Protein AF-A0A959S5G2-F1 (afdb_monomer)

Solvent-accessible surface area (backbone atoms only — not comparable to full-atom values): 8722 Å² total; per-residue (Å²): 138,41,80,45,74,50,55,66,55,63,73,46,98,91,51,78,52,64,65,39,49,62,53,51,76,66,62,56,53,31,42,38,36,70,9,21,69,29,54,71,74,55,75,94,41,75,61,45,72,75,74,52,53,63,69,57,53,52,54,52,50,53,49,33,50,51,52,41,62,61,34,68,37,48,37,50,45,52,52,56,24,48,76,63,76,14,54,45,55,34,65,33,35,33,39,56,48,36,80,90,45,46,51,66,71,47,75,51,72,66,50,44,57,40,42,56,47,27,52,53,54,48,33,74,76,31,63,61,31,39,75,68,75,31,60,43,52,72,49,80,54,100,87,49,74,48,76,46,70,58,73,34,68,74,86

Mean predicted aligned error: 3.29 Å

Nearest PDB structures (foldseek):
  3e0f-assembly1_A  TM=3.184E-01  e=9.287E+00  Bifidobacteriu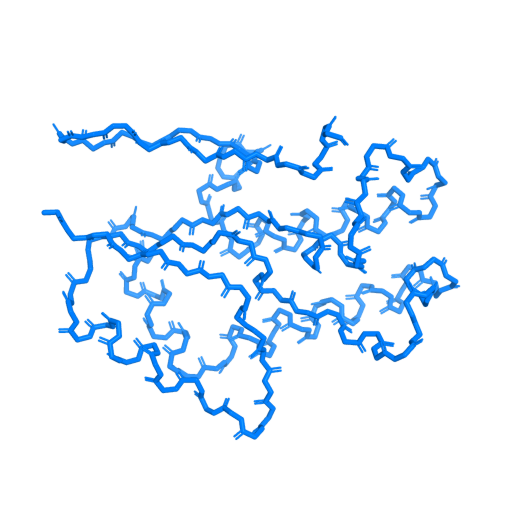m adolescentis ATCC 15703

Sequence (155 aa):
MRIVFTSCIRYLDTHAQREWNTIREREPDHLFLLGDNIYMDWGIHWHEPKIKPISFFRARMRQMYNRQWSNANFKRIVNEMTLKNGFHGIWDDHDCGWDNVKVASLKETQNIKKIMYSRGQFYKHFPLSAAHNSIFYAHDTELARFIFLDNRSYA

pLDDT: mean 93.69, std 6.74, range [68.88, 98.44]

Foldseek 3Di:
DAEAEDELQEDDPPDLPCVLVVVVVVVHLAYEYQACLFALCCDVNLCCVVVPFLVVLLVSLVVRLCRSCPRPSNVVSLVVCVVSVRYYYAYDDRLLPGPPAQLVVQPDPRSVSSSVSSLVSVCVSGVVCVVVVHRWDWDDDPVDIDTRDHPRPHD

Structure (mmCIF, N/CA/C/O backbone):
data_AF-A0A959S5G2-F1
#
_entry.id   AF-A0A959S5G2-F1
#
loop_
_atom_site.group_PDB
_atom_site.id
_atom_site.type_symbol
_atom_site.label_atom_id
_atom_site.label_alt_id
_atom_site.label_comp_id
_atom_site.label_asym_id
_atom_site.label_entity_id
_atom_site.label_seq_id
_atom_site.pdbx_PDB_ins_code
_atom_site.Cartn_x
_atom_site.Cartn_y
_atom_site.Cartn_z
_atom_site.occupancy
_atom_site.B_iso_or_equiv
_atom_site.auth_seq_id
_atom_site.auth_comp_id
_atom_site.auth_asym_id
_atom_site.auth_atom_id
_atom_site.pdbx_PDB_model_num
ATOM 1 N N . MET A 1 1 ? -8.855 -2.001 22.747 1.00 94.62 1 MET A N 1
ATOM 2 C CA . MET A 1 1 ? -7.934 -1.845 21.611 1.00 94.62 1 MET A CA 1
ATOM 3 C C . MET A 1 1 ? -7.495 -3.208 21.098 1.00 94.62 1 MET A C 1
ATOM 5 O O . MET A 1 1 ? -6.771 -3.913 21.793 1.00 94.62 1 MET A O 1
ATOM 9 N N . ARG A 1 2 ? -7.953 -3.592 19.907 1.00 97.50 2 ARG A N 1
ATOM 10 C CA . ARG A 1 2 ? -7.524 -4.781 19.164 1.00 97.50 2 ARG A CA 1
ATOM 11 C C . ARG A 1 2 ? -6.765 -4.346 17.923 1.00 97.50 2 ARG A C 1
ATOM 13 O O . ARG A 1 2 ? -7.279 -3.577 17.114 1.00 97.50 2 ARG A O 1
ATOM 20 N N . ILE A 1 3 ? -5.555 -4.865 17.784 1.00 98.06 3 ILE A N 1
ATOM 21 C CA . ILE A 1 3 ? -4.668 -4.572 16.666 1.00 98.06 3 ILE A CA 1
ATOM 22 C C . ILE A 1 3 ? -4.489 -5.857 15.877 1.00 98.06 3 ILE A C 1
ATOM 24 O O . ILE A 1 3 ? -4.176 -6.901 16.450 1.00 98.06 3 ILE A O 1
ATOM 28 N N . VAL A 1 4 ? -4.662 -5.769 14.566 1.00 98.31 4 VAL A N 1
ATOM 29 C CA . VAL A 1 4 ? -4.264 -6.820 13.637 1.00 98.31 4 VAL A CA 1
ATOM 30 C C . VAL A 1 4 ? -3.155 -6.275 12.762 1.00 98.31 4 VAL A C 1
ATOM 32 O O . VAL A 1 4 ? -3.264 -5.176 12.228 1.00 98.31 4 VAL A O 1
ATOM 35 N N . PHE A 1 5 ? -2.095 -7.054 12.600 1.00 97.44 5 PHE A N 1
ATOM 36 C CA . PHE A 1 5 ? -1.014 -6.756 11.676 1.00 97.44 5 PHE A CA 1
ATOM 37 C C . PHE A 1 5 ? -0.834 -7.921 10.708 1.00 97.44 5 PHE A C 1
ATOM 39 O O . PHE A 1 5 ? -0.996 -9.086 11.073 1.00 97.44 5 PHE A O 1
ATOM 46 N N . THR A 1 6 ? -0.533 -7.600 9.458 1.00 97.50 6 THR A N 1
ATOM 47 C CA . THR A 1 6 ? -0.284 -8.571 8.392 1.00 97.50 6 THR A CA 1
ATOM 48 C C . THR A 1 6 ? 0.592 -7.933 7.314 1.00 97.50 6 THR A C 1
ATOM 50 O O . THR A 1 6 ? 0.837 -6.728 7.341 1.00 97.50 6 THR A O 1
ATOM 53 N N . SER A 1 7 ? 1.088 -8.733 6.383 1.00 97.38 7 SER A N 1
ATOM 54 C CA . SER A 1 7 ? 1.933 -8.323 5.262 1.00 97.38 7 SER A CA 1
ATOM 55 C C . SER A 1 7 ? 1.790 -9.347 4.138 1.00 97.38 7 SER A C 1
ATOM 57 O O . SER A 1 7 ? 1.086 -10.350 4.291 1.00 97.38 7 SER A O 1
ATOM 59 N N . CYS A 1 8 ? 2.471 -9.119 3.018 1.00 96.12 8 CYS A N 1
ATOM 60 C CA . CYS A 1 8 ? 2.578 -10.101 1.937 1.00 96.12 8 CYS A CA 1
ATOM 61 C C . CYS A 1 8 ? 1.222 -10.487 1.330 1.00 96.12 8 CYS A C 1
ATOM 63 O O . CYS A 1 8 ? 0.924 -11.657 1.076 1.00 96.12 8 CYS A O 1
ATOM 65 N N . ILE A 1 9 ? 0.381 -9.485 1.074 1.00 95.88 9 ILE A N 1
ATOM 66 C CA . ILE A 1 9 ? -1.030 -9.664 0.707 1.00 95.88 9 ILE A CA 1
ATOM 67 C C . ILE A 1 9 ? -1.213 -9.836 -0.800 1.00 95.88 9 ILE A C 1
ATOM 69 O O . ILE A 1 9 ? -2.007 -9.149 -1.443 1.00 95.88 9 ILE A O 1
ATOM 73 N N . ARG A 1 10 ? -0.452 -10.764 -1.389 1.00 94.62 10 ARG A N 1
ATOM 74 C CA . ARG A 1 10 ? -0.472 -11.003 -2.833 1.00 94.62 10 ARG A CA 1
ATOM 75 C C . ARG A 1 10 ? -1.883 -11.309 -3.322 1.00 94.62 10 ARG A C 1
ATOM 77 O O . ARG A 1 10 ? -2.525 -12.260 -2.879 1.00 94.62 10 ARG A O 1
ATOM 84 N N . TYR A 1 11 ? -2.324 -10.542 -4.310 1.00 94.75 11 TYR A N 1
ATOM 85 C CA . TYR A 1 11 ? -3.525 -10.860 -5.062 1.00 94.75 11 TYR A CA 1
ATOM 86 C C . TYR A 1 11 ? -3.251 -12.003 -6.048 1.00 94.75 11 TYR A C 1
ATOM 88 O O . TYR A 1 11 ? -2.330 -11.919 -6.859 1.00 94.75 11 TYR A O 1
ATOM 96 N N . LEU A 1 12 ? -4.102 -13.029 -6.041 1.00 93.50 12 LEU A N 1
ATOM 97 C CA . LEU A 1 12 ? -4.156 -14.065 -7.074 1.00 93.50 12 LEU A CA 1
ATOM 98 C C . LEU A 1 12 ? -5.613 -14.235 -7.509 1.00 93.50 12 LEU A C 1
ATOM 100 O O . LEU A 1 12 ? -6.494 -14.314 -6.659 1.00 93.50 12 LEU A O 1
ATOM 104 N N . ASP A 1 13 ? -5.880 -14.362 -8.812 1.00 90.06 13 ASP A N 1
ATOM 105 C CA . ASP A 1 13 ? -7.254 -14.544 -9.320 1.00 90.06 13 ASP A CA 1
ATOM 106 C C . ASP A 1 13 ? -7.929 -15.819 -8.769 1.00 90.06 13 ASP A C 1
ATOM 108 O O . ASP A 1 13 ? -9.152 -15.899 -8.669 1.00 90.06 13 ASP A O 1
ATOM 112 N N . THR A 1 14 ? -7.135 -16.812 -8.364 1.00 93.31 14 THR A N 1
ATOM 113 C CA . THR A 1 14 ? -7.595 -18.069 -7.756 1.00 93.31 14 THR A CA 1
ATOM 114 C C . THR A 1 14 ? -7.806 -17.982 -6.242 1.00 93.31 14 THR A C 1
ATOM 116 O O . THR A 1 14 ? -8.344 -18.916 -5.645 1.00 93.31 14 THR A O 1
ATOM 119 N N . HIS A 1 15 ? -7.408 -16.881 -5.599 1.00 94.69 15 HIS A N 1
ATOM 120 C CA . HIS A 1 15 ? -7.495 -16.693 -4.153 1.00 94.69 15 HIS A CA 1
ATOM 121 C C . HIS A 1 15 ? -8.426 -15.529 -3.827 1.00 94.69 15 HIS A C 1
ATOM 123 O O . HIS A 1 15 ? -8.093 -14.356 -3.956 1.00 94.69 15 HIS A O 1
ATOM 129 N N . ALA A 1 16 ? -9.614 -15.857 -3.326 1.00 92.94 16 ALA A N 1
ATOM 130 C CA . ALA A 1 16 ? -10.612 -14.855 -2.960 1.00 92.94 16 ALA A CA 1
ATOM 131 C C . ALA A 1 16 ? -10.222 -13.988 -1.741 1.00 92.94 16 ALA A C 1
ATOM 133 O O . ALA A 1 16 ? -10.965 -13.067 -1.409 1.00 92.94 16 ALA A O 1
ATOM 134 N N . GLN A 1 17 ? -9.105 -14.273 -1.066 1.00 96.31 17 GLN A N 1
ATOM 135 C CA . GLN A 1 17 ? -8.659 -13.623 0.170 1.00 96.31 17 GLN A CA 1
ATOM 136 C C . GLN A 1 17 ? -9.741 -13.580 1.270 1.00 96.31 17 GLN A C 1
ATOM 138 O O . GLN A 1 17 ? -10.141 -12.522 1.759 1.00 96.31 17 GLN A O 1
ATOM 143 N N . ARG A 1 18 ? -10.307 -14.745 1.620 1.00 96.94 18 ARG A N 1
ATOM 144 C CA . ARG A 1 18 ? -11.397 -14.846 2.616 1.00 96.94 18 ARG A CA 1
ATOM 145 C C . ARG A 1 18 ? -10.923 -14.585 4.045 1.00 96.94 18 ARG A C 1
ATOM 147 O O . ARG A 1 18 ? -11.744 -14.236 4.885 1.00 96.94 18 ARG A O 1
ATOM 154 N N . GLU A 1 19 ? -9.627 -14.698 4.302 1.00 96.44 19 GLU A N 1
ATOM 155 C CA . GLU A 1 19 ? -8.981 -14.375 5.574 1.00 96.44 19 GLU A CA 1
ATOM 156 C C . GLU A 1 19 ? -9.256 -12.937 6.040 1.00 96.44 19 GLU A C 1
ATOM 158 O O . GLU A 1 19 ? -9.356 -12.693 7.242 1.00 96.44 19 GLU A O 1
ATOM 163 N N . TRP A 1 20 ? -9.509 -12.000 5.117 1.00 98.25 20 TRP A N 1
ATOM 164 C CA . TRP A 1 20 ? -9.954 -10.650 5.470 1.00 98.25 20 TRP A CA 1
ATOM 165 C C . TRP A 1 20 ? -11.288 -10.635 6.219 1.00 98.25 20 TRP A C 1
ATOM 167 O O . TRP A 1 20 ? -11.476 -9.804 7.104 1.00 98.25 20 TRP A O 1
ATOM 177 N N . ASN A 1 21 ? -12.204 -11.564 5.921 1.00 97.38 21 ASN A N 1
ATOM 178 C CA . ASN A 1 21 ? -13.452 -11.691 6.676 1.00 97.38 21 ASN A CA 1
ATOM 179 C C . ASN A 1 21 ? -13.189 -12.212 8.087 1.00 97.38 21 ASN A C 1
ATOM 181 O O . ASN A 1 21 ? -13.740 -11.661 9.033 1.00 97.38 21 ASN A O 1
ATOM 185 N N . THR A 1 22 ? -12.292 -13.190 8.235 1.00 96.94 22 THR A N 1
ATOM 186 C CA . THR A 1 22 ? -11.882 -13.695 9.550 1.00 96.94 2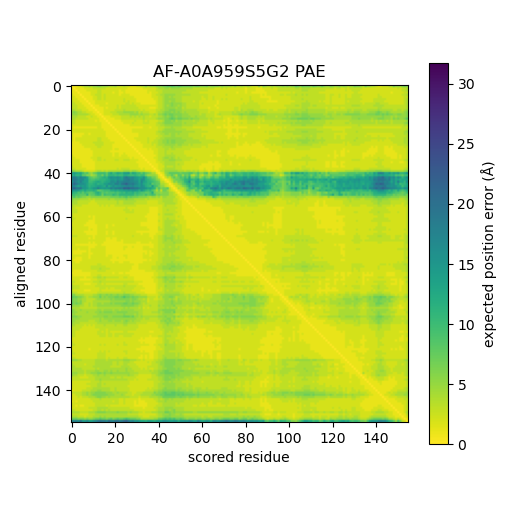2 THR A CA 1
ATOM 187 C C . THR A 1 22 ? -11.286 -12.584 10.409 1.00 96.94 22 THR A C 1
ATOM 189 O O . THR A 1 22 ? -11.600 -12.492 11.591 1.00 96.94 22 THR A O 1
ATOM 192 N N . ILE A 1 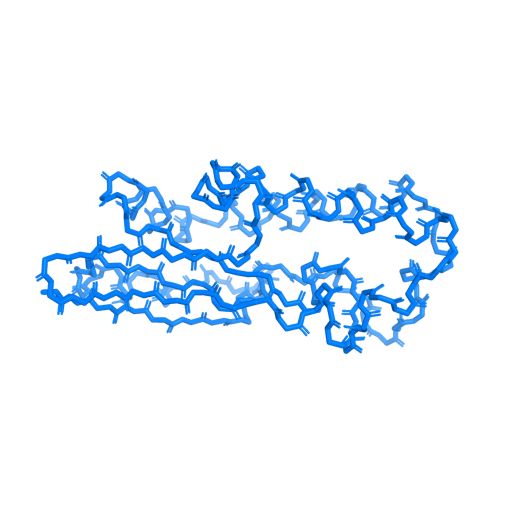23 ? -10.446 -11.719 9.829 1.00 97.75 23 ILE A N 1
ATOM 193 C CA . ILE A 1 23 ? -9.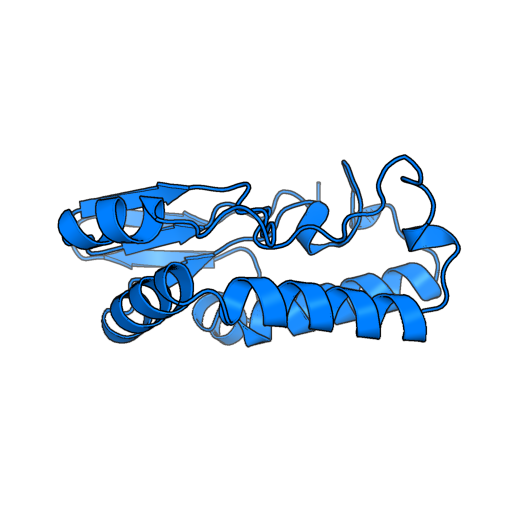891 -10.553 10.529 1.00 97.75 23 ILE A CA 1
ATOM 194 C C . ILE A 1 23 ? -11.015 -9.597 10.935 1.00 97.75 23 ILE A C 1
ATOM 196 O O . ILE A 1 23 ? -11.083 -9.169 12.084 1.00 97.75 23 ILE A O 1
ATOM 200 N N . ARG A 1 24 ? -11.912 -9.282 10.000 1.00 97.69 24 ARG A N 1
ATOM 201 C CA . ARG A 1 24 ? -13.033 -8.364 10.207 1.00 97.69 24 ARG A CA 1
ATOM 202 C C . ARG A 1 24 ? -13.968 -8.810 11.334 1.00 97.69 24 ARG A C 1
ATOM 204 O O . ARG A 1 24 ? -14.365 -7.988 12.150 1.00 97.69 24 ARG A O 1
ATOM 211 N N . GLU A 1 25 ? -14.256 -10.106 11.424 1.00 97.31 25 GLU A N 1
ATOM 212 C CA . GLU A 1 25 ? -15.075 -10.721 12.483 1.00 97.31 25 GLU A CA 1
ATOM 213 C C . GLU A 1 25 ? -14.455 -10.610 13.885 1.00 97.31 25 GLU A C 1
ATOM 215 O O . GLU A 1 25 ? -15.153 -10.778 14.881 1.00 97.31 25 GLU A O 1
ATOM 220 N N . ARG A 1 26 ? -13.154 -10.302 13.995 1.00 97.38 26 ARG A N 1
ATOM 221 C CA . ARG A 1 26 ? -12.508 -9.994 15.283 1.00 97.38 26 ARG A CA 1
ATOM 222 C C . ARG A 1 26 ? -12.709 -8.550 15.734 1.00 97.38 26 ARG A C 1
ATOM 224 O O . ARG A 1 26 ? -12.215 -8.194 16.803 1.00 97.38 26 ARG A O 1
ATOM 231 N N . GLU A 1 27 ? -13.398 -7.743 14.930 1.00 97.56 27 GLU A N 1
ATOM 232 C CA . GLU A 1 27 ? -13.678 -6.331 15.183 1.00 97.56 27 GLU A CA 1
ATOM 233 C C . GLU A 1 27 ? -12.415 -5.552 15.595 1.00 97.56 27 GLU A C 1
ATOM 235 O O . GLU A 1 27 ? -12.344 -5.035 16.716 1.00 97.56 27 GLU A O 1
ATOM 240 N N . PRO A 1 28 ? -11.378 -5.493 14.734 1.00 98.25 28 PRO A N 1
ATOM 241 C CA . PRO A 1 28 ? -10.177 -4.735 15.044 1.00 98.25 28 PRO A CA 1
ATOM 242 C C . PRO A 1 28 ? -10.485 -3.238 15.157 1.00 98.25 28 PRO A C 1
ATOM 244 O O . PRO A 1 28 ? -11.351 -2.700 14.453 1.00 98.25 28 PRO A O 1
ATOM 247 N N . ASP A 1 29 ? -9.745 -2.578 16.044 1.00 98.19 29 ASP A N 1
ATOM 248 C CA . ASP A 1 29 ? -9.683 -1.119 16.137 1.00 98.19 29 ASP A CA 1
ATOM 249 C C . ASP A 1 29 ? -8.648 -0.581 15.142 1.00 98.19 29 ASP A C 1
ATOM 251 O O . ASP A 1 29 ? -8.875 0.449 14.515 1.00 98.19 29 ASP A O 1
ATOM 255 N N . HIS A 1 30 ? -7.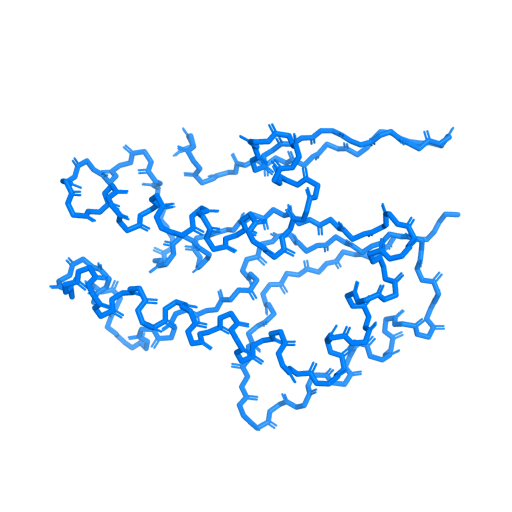556 -1.330 14.939 1.00 98.31 30 HIS A N 1
ATOM 256 C CA . HIS A 1 30 ? -6.517 -1.009 13.967 1.00 98.31 30 HIS A CA 1
ATOM 257 C C . HIS A 1 30 ? -6.116 -2.220 13.112 1.00 98.31 30 HIS A C 1
ATOM 259 O O . HIS A 1 30 ? -5.939 -3.330 13.623 1.00 98.31 30 HIS A O 1
ATOM 265 N N . LEU A 1 31 ? -5.909 -1.977 11.818 1.00 98.44 31 LEU A N 1
ATOM 266 C CA . LEU A 1 31 ? -5.296 -2.877 10.846 1.00 98.44 31 LEU A CA 1
ATOM 267 C C . LEU A 1 31 ? -3.993 -2.260 10.335 1.00 98.44 31 LEU A C 1
ATOM 269 O O . LEU A 1 31 ? -4.001 -1.176 9.748 1.00 98.44 31 LEU A O 1
ATOM 273 N N . PHE A 1 32 ? -2.888 -2.973 10.524 1.00 98.44 32 PHE A N 1
ATOM 274 C CA . PHE A 1 32 ? -1.567 -2.591 10.044 1.00 98.44 32 PHE A CA 1
ATOM 275 C C . PHE A 1 32 ? -1.167 -3.477 8.864 1.00 98.44 32 PHE A C 1
ATOM 277 O O . PHE A 1 32 ? -1.019 -4.691 9.025 1.00 98.44 32 PHE A O 1
ATOM 284 N N . LEU A 1 33 ? -0.965 -2.874 7.693 1.00 98.31 33 LEU A N 1
ATOM 285 C CA . LEU A 1 33 ? -0.332 -3.542 6.560 1.00 98.31 33 LEU A CA 1
ATOM 286 C C . LEU A 1 33 ? 1.162 -3.209 6.543 1.00 98.31 33 LEU A C 1
ATOM 288 O O . LEU A 1 33 ? 1.567 -2.079 6.272 1.00 98.31 33 LEU A O 1
ATOM 292 N N . LEU A 1 34 ? 1.985 -4.189 6.898 1.00 97.88 34 LEU A N 1
ATOM 293 C CA . LEU A 1 34 ? 3.410 -4.012 7.175 1.00 97.88 34 LEU A CA 1
ATOM 294 C C . LEU A 1 34 ? 4.294 -4.208 5.938 1.00 97.88 34 LEU A C 1
ATOM 296 O O . LEU A 1 34 ? 5.426 -4.663 6.064 1.00 97.88 34 LEU A O 1
ATOM 300 N N . GLY A 1 35 ? 3.771 -3.861 4.761 1.00 97.31 35 GLY A N 1
ATOM 301 C CA . GLY A 1 35 ? 4.477 -3.985 3.494 1.00 97.31 35 GLY A CA 1
ATOM 302 C C . GLY A 1 35 ? 4.010 -5.139 2.617 1.00 97.31 35 GLY A C 1
ATOM 303 O O . GLY A 1 35 ? 3.158 -5.949 3.002 1.00 97.31 35 GLY A O 1
ATOM 304 N N . ASP A 1 36 ? 4.551 -5.167 1.402 1.00 97.06 36 ASP A N 1
ATOM 305 C CA . ASP A 1 36 ? 4.134 -6.053 0.320 1.00 97.06 36 ASP A CA 1
ATOM 306 C C . ASP A 1 36 ? 2.621 -5.977 0.083 1.00 97.06 36 ASP A C 1
ATOM 308 O O . ASP A 1 36 ? 1.900 -6.981 0.002 1.00 97.06 36 ASP A O 1
ATOM 312 N N . ASN A 1 37 ? 2.125 -4.739 -0.007 1.00 97.75 37 ASN A N 1
ATOM 313 C CA . ASN A 1 37 ? 0.701 -4.468 -0.204 1.00 97.75 37 ASN A CA 1
ATOM 314 C C . ASN A 1 37 ? 0.244 -4.826 -1.620 1.00 97.75 37 ASN A C 1
ATOM 316 O O . ASN A 1 37 ? -0.937 -5.062 -1.871 1.00 97.75 37 ASN A O 1
ATOM 320 N N . ILE A 1 38 ? 1.191 -4.856 -2.553 1.00 97.00 38 ILE A N 1
ATOM 321 C CA . ILE A 1 38 ? 1.039 -5.393 -3.896 1.00 97.00 38 ILE A CA 1
ATOM 322 C C . ILE A 1 38 ? 2.287 -6.186 -4.273 1.00 97.00 38 ILE A C 1
ATOM 324 O O . ILE A 1 38 ? 3.369 -5.953 -3.748 1.00 97.00 38 ILE A O 1
ATOM 328 N N . TYR A 1 39 ? 2.146 -7.057 -5.269 1.00 94.50 39 TYR A N 1
ATOM 329 C CA . TYR A 1 39 ? 3.268 -7.692 -5.947 1.00 94.50 39 TYR A CA 1
ATOM 330 C C . TYR A 1 39 ? 3.222 -7.312 -7.419 1.00 94.50 39 TYR A C 1
ATOM 332 O O . TYR A 1 39 ? 2.172 -7.356 -8.050 1.00 94.50 39 TYR A O 1
ATOM 340 N N . MET A 1 40 ? 4.365 -6.931 -7.984 1.00 88.94 40 MET A N 1
ATOM 341 C CA . MET A 1 40 ? 4.466 -6.602 -9.412 1.00 88.94 40 MET A CA 1
ATOM 342 C C . MET A 1 40 ? 4.493 -7.841 -10.325 1.00 88.94 40 MET A C 1
ATOM 344 O O . MET A 1 40 ? 4.358 -7.707 -11.547 1.00 88.94 40 MET A O 1
ATOM 348 N N . ASP A 1 41 ? 4.630 -9.031 -9.725 1.00 75.50 41 ASP A N 1
ATOM 349 C CA . ASP A 1 41 ? 4.641 -10.346 -10.369 1.00 75.50 41 ASP A CA 1
ATOM 350 C C . ASP A 1 41 ? 5.611 -10.427 -11.551 1.00 75.50 41 ASP A C 1
ATOM 352 O O . ASP A 1 41 ? 5.240 -10.792 -12.666 1.00 75.50 41 ASP A O 1
ATOM 356 N N . TRP A 1 42 ? 6.875 -10.085 -11.305 1.00 79.12 42 TRP A N 1
ATOM 357 C CA . TRP A 1 42 ? 7.943 -10.221 -12.300 1.00 79.12 42 TRP A CA 1
ATOM 358 C C . TRP A 1 42 ? 8.312 -11.687 -12.602 1.00 79.12 42 TRP A C 1
ATOM 360 O O . TRP A 1 42 ? 9.104 -11.950 -13.502 1.00 79.12 42 TRP A O 1
ATOM 370 N N . GLY A 1 43 ? 7.748 -12.655 -11.869 1.00 70.12 43 GLY A N 1
ATOM 371 C CA . GLY A 1 43 ? 8.003 -14.084 -12.064 1.00 70.12 43 GLY A CA 1
ATOM 372 C C . GLY A 1 43 ? 9.481 -14.432 -11.877 1.00 70.12 43 GLY A C 1
ATOM 373 O O . GLY A 1 43 ? 10.105 -13.977 -10.925 1.00 70.12 43 GLY A O 1
ATOM 374 N N . ILE A 1 44 ? 10.045 -15.211 -12.803 1.00 69.50 44 ILE A N 1
ATOM 375 C CA . ILE A 1 44 ? 11.486 -15.524 -12.869 1.00 69.50 44 ILE A CA 1
ATOM 376 C C . ILE A 1 44 ? 12.337 -14.352 -13.393 1.00 69.50 44 ILE A C 1
ATOM 378 O O . ILE A 1 44 ? 13.558 -14.458 -13.485 1.00 69.50 44 ILE A O 1
ATOM 382 N N . HIS A 1 45 ? 11.716 -13.232 -13.772 1.00 72.06 45 HIS A N 1
ATOM 383 C CA . HIS A 1 45 ? 12.386 -12.114 -14.422 1.00 72.06 45 HIS A CA 1
ATOM 384 C C . HIS A 1 45 ? 12.617 -10.941 -13.462 1.00 72.06 45 HIS A C 1
ATOM 386 O O . HIS A 1 45 ? 12.191 -9.813 -13.704 1.00 72.06 45 HIS A O 1
ATOM 392 N N . TRP A 1 46 ? 13.355 -11.179 -12.378 1.00 69.69 46 TRP A N 1
ATOM 393 C CA . TRP A 1 46 ? 13.604 -10.192 -11.311 1.00 69.69 46 TRP A CA 1
ATOM 394 C C . TRP A 1 46 ? 14.311 -8.907 -11.791 1.00 69.69 46 TRP A C 1
ATOM 396 O O . TRP A 1 46 ? 14.287 -7.877 -11.118 1.00 69.69 46 TRP A O 1
ATOM 406 N N . HIS A 1 47 ? 14.911 -8.928 -12.985 1.00 68.88 47 HIS A N 1
ATOM 407 C CA . HIS A 1 47 ? 15.534 -7.766 -13.626 1.00 68.88 47 HIS A CA 1
ATOM 408 C C . HIS A 1 47 ? 14.573 -6.909 -14.471 1.00 68.88 47 HIS A C 1
ATOM 410 O O . HIS A 1 47 ? 14.922 -5.780 -14.826 1.00 68.88 47 HIS A O 1
ATOM 416 N N . GLU A 1 48 ? 13.363 -7.391 -14.781 1.00 70.12 48 GLU A N 1
ATOM 417 C CA . GLU A 1 48 ? 12.374 -6.657 -15.582 1.00 70.12 48 GLU A CA 1
ATOM 418 C C . GLU A 1 48 ? 12.096 -5.228 -15.121 1.00 70.12 48 GLU A C 1
ATOM 420 O O . GLU A 1 48 ? 12.101 -4.335 -15.974 1.00 70.12 48 GLU A O 1
ATOM 425 N N . PRO A 1 49 ? 11.912 -4.937 -13.823 1.00 71.38 49 PRO A N 1
ATOM 426 C CA . PRO A 1 49 ? 11.623 -3.574 -13.409 1.00 71.38 49 PRO A CA 1
ATOM 427 C C . PRO A 1 49 ? 12.757 -2.593 -13.727 1.00 71.38 49 PRO A C 1
ATOM 429 O O . PRO A 1 49 ? 12.481 -1.401 -13.826 1.00 71.38 49 PRO A O 1
ATOM 432 N N . LYS A 1 50 ? 14.000 -3.040 -13.972 1.00 71.88 50 LYS A N 1
ATOM 433 C CA . LYS A 1 50 ? 15.084 -2.172 -14.476 1.00 71.88 50 LYS A CA 1
ATOM 434 C C . LYS A 1 50 ? 14.974 -1.931 -15.985 1.00 71.88 50 LYS A C 1
ATOM 436 O O . LYS A 1 50 ? 15.065 -0.790 -16.425 1.00 71.88 50 LYS A O 1
ATOM 441 N N . ILE A 1 51 ? 14.697 -2.979 -16.758 1.00 80.31 51 ILE A N 1
ATOM 442 C CA . ILE A 1 51 ? 14.755 -2.962 -18.230 1.00 80.31 51 ILE A CA 1
ATOM 443 C C . ILE A 1 51 ? 13.481 -2.371 -18.854 1.00 80.31 51 ILE A C 1
ATOM 445 O O . ILE A 1 51 ? 13.531 -1.724 -19.900 1.00 80.31 51 ILE A O 1
ATOM 449 N N . LYS A 1 52 ? 12.313 -2.575 -18.232 1.00 87.44 52 LYS A N 1
ATOM 450 C CA . LYS A 1 52 ? 11.036 -2.118 -18.795 1.00 87.44 52 LYS A CA 1
ATOM 451 C C . LYS A 1 52 ? 10.925 -0.586 -18.754 1.00 87.44 52 LYS A C 1
ATOM 453 O O . LYS A 1 52 ? 11.327 0.037 -17.762 1.00 87.44 52 LYS A O 1
ATOM 458 N N . PRO A 1 53 ? 10.319 0.042 -19.778 1.00 92.38 53 PRO A N 1
ATOM 459 C CA . PRO A 1 53 ? 10.108 1.484 -19.790 1.00 92.38 53 PRO A CA 1
ATOM 460 C C . PRO A 1 53 ? 9.158 1.920 -18.667 1.00 92.38 53 PRO A C 1
ATOM 462 O O . PRO A 1 53 ? 8.290 1.166 -18.220 1.00 92.38 53 PRO A O 1
ATOM 465 N N . ILE A 1 54 ? 9.275 3.180 -18.238 1.00 94.44 54 ILE A N 1
ATOM 466 C CA . ILE A 1 54 ? 8.430 3.758 -17.178 1.00 94.44 54 ILE A CA 1
ATOM 467 C C . ILE A 1 54 ? 6.926 3.645 -17.482 1.00 94.44 54 ILE A C 1
ATOM 469 O O . ILE A 1 54 ? 6.136 3.450 -16.565 1.00 94.44 54 ILE A O 1
ATOM 473 N N . SER A 1 55 ? 6.509 3.737 -18.747 1.00 95.56 55 SER A N 1
ATOM 474 C CA . SER A 1 55 ? 5.100 3.598 -19.144 1.00 95.56 55 SER A CA 1
ATOM 475 C C . SER A 1 55 ? 4.541 2.214 -18.806 1.00 95.56 55 SER A C 1
ATOM 477 O O . SER A 1 55 ? 3.465 2.119 -18.214 1.00 95.56 55 SER A O 1
ATOM 479 N N . PHE A 1 56 ? 5.300 1.158 -19.109 1.00 93.62 56 PHE A N 1
ATOM 480 C CA . PHE A 1 56 ? 4.951 -0.216 -18.757 1.00 93.62 56 PHE A CA 1
ATOM 481 C C . PHE A 1 56 ? 4.885 -0.387 -17.238 1.00 93.62 56 PHE A C 1
ATOM 483 O O . PHE A 1 56 ? 3.880 -0.866 -16.717 1.00 93.62 56 PHE A O 1
ATOM 490 N N . PHE A 1 57 ? 5.919 0.074 -16.524 1.00 94.88 57 PHE A N 1
ATOM 491 C CA . PHE A 1 57 ? 5.975 0.007 -15.062 1.00 94.88 57 PHE A CA 1
ATOM 492 C C . PHE A 1 57 ? 4.744 0.659 -14.417 1.00 94.88 57 PHE A C 1
ATOM 494 O O . PHE A 1 57 ? 4.085 0.057 -13.572 1.00 94.88 57 PHE A O 1
ATOM 501 N N . ARG A 1 58 ? 4.379 1.864 -14.877 1.00 96.75 58 ARG A N 1
ATOM 502 C CA . ARG A 1 58 ? 3.203 2.598 -14.391 1.00 96.75 58 ARG A CA 1
ATOM 503 C C . ARG A 1 58 ? 1.908 1.832 -14.618 1.00 96.75 58 ARG A C 1
ATOM 505 O O . ARG A 1 58 ? 1.092 1.711 -13.707 1.00 96.75 58 ARG A O 1
ATOM 512 N N . ALA A 1 59 ? 1.715 1.323 -15.834 1.00 96.31 59 ALA A N 1
ATOM 513 C CA . ALA A 1 59 ? 0.523 0.562 -16.179 1.00 96.31 59 ALA A CA 1
ATOM 514 C C . ALA A 1 59 ? 0.399 -0.702 -15.318 1.00 96.31 59 ALA A C 1
ATOM 516 O O . ALA A 1 59 ? -0.677 -0.956 -14.777 1.00 96.31 59 ALA A O 1
ATOM 517 N N . ARG A 1 60 ? 1.507 -1.435 -15.140 1.00 95.31 60 ARG A N 1
ATOM 518 C CA . ARG A 1 60 ? 1.565 -2.654 -14.331 1.00 95.31 60 ARG A CA 1
ATOM 519 C C . ARG A 1 60 ? 1.262 -2.377 -12.863 1.00 95.31 60 ARG A C 1
ATOM 521 O O . ARG A 1 60 ? 0.363 -2.997 -12.314 1.00 95.31 60 ARG A O 1
ATOM 528 N N . MET A 1 61 ? 1.932 -1.410 -12.246 1.00 96.69 61 MET A N 1
ATOM 529 C CA . MET A 1 61 ? 1.732 -1.114 -10.825 1.00 96.69 61 MET A CA 1
ATOM 530 C C . MET A 1 61 ? 0.308 -0.654 -10.523 1.00 96.69 61 MET A C 1
ATOM 532 O O . MET A 1 61 ? -0.320 -1.145 -9.588 1.00 96.69 61 MET A O 1
ATOM 536 N N . ARG A 1 62 ? -0.249 0.221 -11.369 1.00 97.56 62 ARG A N 1
ATOM 537 C CA . ARG A 1 62 ? -1.657 0.619 -11.267 1.00 97.56 62 ARG A CA 1
ATOM 538 C C . ARG A 1 62 ? -2.595 -0.580 -11.390 1.00 97.56 62 ARG A C 1
ATOM 540 O O . ARG A 1 62 ? -3.585 -0.646 -10.673 1.00 97.56 62 ARG A O 1
ATOM 547 N N . GLN A 1 63 ? -2.302 -1.520 -12.290 1.00 96.50 63 GLN A N 1
ATOM 548 C CA . GLN A 1 63 ? -3.082 -2.750 -12.421 1.00 96.50 63 GLN A CA 1
ATOM 549 C C . GLN A 1 63 ? -3.038 -3.581 -11.131 1.00 96.50 63 GLN A C 1
ATOM 551 O O . GLN A 1 63 ? -4.082 -4.072 -10.715 1.00 96.50 63 GLN A O 1
ATOM 556 N N . MET A 1 64 ? -1.870 -3.726 -10.497 1.00 96.81 64 MET A N 1
ATOM 557 C CA . MET A 1 64 ? -1.720 -4.535 -9.278 1.00 96.81 64 MET A CA 1
ATOM 558 C C . MET A 1 64 ? -2.464 -3.922 -8.092 1.00 96.81 64 MET A C 1
ATOM 560 O O . MET A 1 64 ? -3.254 -4.613 -7.453 1.00 96.81 64 MET A O 1
ATOM 564 N N . TYR A 1 65 ? -2.323 -2.609 -7.883 1.00 97.81 65 TYR A N 1
ATOM 565 C CA . TYR A 1 65 ? -3.131 -1.885 -6.899 1.00 97.81 65 TYR A CA 1
ATOM 566 C C . TYR A 1 65 ? -4.626 -2.033 -7.181 1.00 97.81 65 TYR A C 1
ATOM 568 O O . TYR A 1 65 ? -5.378 -2.421 -6.294 1.00 97.81 65 TYR A O 1
ATOM 576 N N . ASN A 1 66 ? -5.063 -1.803 -8.424 1.00 97.62 66 ASN A N 1
ATOM 577 C CA . ASN A 1 66 ? -6.473 -1.937 -8.784 1.00 97.62 66 ASN A CA 1
ATOM 578 C C . ASN A 1 66 ? -7.009 -3.346 -8.504 1.00 97.62 66 ASN A C 1
ATOM 580 O O . ASN A 1 66 ? -8.136 -3.464 -8.039 1.00 97.62 66 ASN A O 1
ATOM 584 N N . ARG A 1 67 ? -6.235 -4.403 -8.777 1.00 97.00 67 ARG A N 1
ATOM 585 C CA . ARG A 1 67 ? -6.639 -5.789 -8.499 1.00 97.00 67 ARG A CA 1
ATOM 586 C C . ARG A 1 67 ? -6.802 -6.038 -7.003 1.00 97.00 67 ARG A C 1
ATOM 588 O O . ARG A 1 67 ? -7.885 -6.442 -6.587 1.00 97.00 67 ARG A O 1
ATOM 595 N N . GLN A 1 68 ? -5.784 -5.715 -6.203 1.00 97.62 68 GLN A N 1
ATOM 596 C CA . GLN A 1 68 ? -5.834 -5.894 -4.751 1.00 97.62 68 GLN A CA 1
ATOM 597 C C . GLN A 1 68 ? -6.981 -5.077 -4.129 1.00 97.62 68 GLN A C 1
ATOM 599 O O . GLN A 1 68 ? -7.825 -5.632 -3.431 1.00 97.62 68 GLN A O 1
ATOM 604 N N . TRP A 1 69 ? -7.107 -3.788 -4.469 1.00 97.38 69 TRP A N 1
ATOM 605 C CA . TRP A 1 6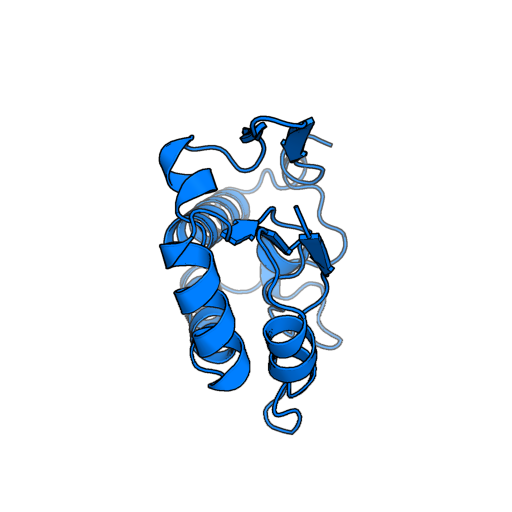9 ? -8.170 -2.912 -3.946 1.00 97.38 69 TRP A CA 1
ATOM 606 C C . TRP A 1 69 ? -9.570 -3.216 -4.495 1.00 97.38 69 TRP A C 1
ATOM 608 O O . TRP A 1 69 ? -10.561 -2.739 -3.937 1.00 97.38 69 TRP A O 1
ATOM 618 N N . SER A 1 70 ? -9.682 -4.005 -5.567 1.00 97.00 70 SER A N 1
ATOM 619 C CA . SER A 1 70 ? -10.976 -4.473 -6.084 1.00 97.00 70 SER A CA 1
ATOM 620 C C . SER A 1 70 ? -11.397 -5.827 -5.514 1.00 97.00 70 SER A C 1
ATOM 622 O O . SER A 1 70 ? -12.547 -6.218 -5.717 1.00 97.00 70 SER A O 1
ATOM 624 N N . ASN A 1 71 ? -10.527 -6.533 -4.779 1.00 97.62 71 ASN A N 1
ATOM 625 C CA . ASN A 1 71 ? -10.932 -7.737 -4.059 1.00 97.62 71 ASN A CA 1
ATOM 626 C C . ASN A 1 71 ? -12.031 -7.375 -3.044 1.00 97.62 71 ASN A C 1
ATOM 628 O O . ASN A 1 71 ? -11.847 -6.507 -2.192 1.00 97.62 71 ASN A O 1
ATOM 632 N N . ALA A 1 72 ? -13.186 -8.039 -3.130 1.00 97.31 72 ALA A N 1
ATOM 633 C CA . ALA A 1 72 ? -14.364 -7.673 -2.346 1.00 97.31 72 ALA A CA 1
ATOM 634 C C . ALA A 1 72 ? -14.156 -7.797 -0.826 1.00 97.31 72 ALA A C 1
ATOM 636 O O . ALA A 1 72 ? -14.677 -6.970 -0.074 1.00 97.31 72 ALA A O 1
ATOM 637 N N . ASN A 1 73 ? -13.397 -8.801 -0.377 1.00 98.00 73 ASN A N 1
ATOM 638 C CA . ASN A 1 73 ? -13.135 -9.026 1.044 1.00 98.00 73 ASN A CA 1
ATOM 639 C C . ASN A 1 73 ? -12.136 -7.991 1.576 1.00 98.00 73 ASN A C 1
ATOM 641 O O . ASN A 1 73 ? -12.393 -7.369 2.606 1.00 98.00 73 ASN A O 1
ATOM 645 N N . PHE A 1 74 ? -11.061 -7.731 0.824 1.00 98.25 74 PHE A N 1
ATOM 646 C CA . PHE A 1 74 ? -10.076 -6.706 1.172 1.00 98.25 74 PHE A CA 1
ATOM 647 C C . PHE A 1 74 ? -10.689 -5.302 1.191 1.00 98.25 74 PHE A C 1
ATOM 649 O O . PHE A 1 74 ? -10.575 -4.573 2.173 1.00 98.25 74 PHE A O 1
ATOM 656 N N . LYS A 1 75 ? -11.427 -4.935 0.138 1.00 98.00 75 LYS A N 1
ATOM 657 C CA . LYS A 1 75 ? -12.099 -3.634 0.035 1.00 98.00 75 LYS A CA 1
ATOM 658 C C . LYS A 1 75 ? -13.019 -3.370 1.225 1.00 98.00 75 LYS A C 1
ATOM 660 O O . LYS A 1 75 ? -13.085 -2.244 1.713 1.00 98.00 75 LYS A O 1
ATOM 665 N N . ARG A 1 76 ? -13.738 -4.395 1.694 1.00 98.06 76 ARG A N 1
ATOM 666 C CA . ARG A 1 76 ? -14.662 -4.260 2.822 1.00 98.06 76 ARG A CA 1
ATOM 667 C C . ARG A 1 76 ? -13.924 -3.912 4.112 1.00 98.06 76 ARG A C 1
ATOM 669 O O . ARG A 1 76 ? -14.281 -2.921 4.741 1.00 98.06 76 ARG A O 1
ATOM 676 N N . ILE A 1 77 ? -12.885 -4.670 4.466 1.00 98.12 77 ILE A N 1
ATOM 677 C CA . ILE A 1 77 ? -12.116 -4.386 5.682 1.00 98.12 77 ILE A CA 1
ATOM 678 C C . ILE A 1 77 ? -11.361 -3.050 5.586 1.00 98.12 77 ILE A C 1
ATOM 680 O O . ILE A 1 77 ? -11.368 -2.293 6.550 1.00 98.12 77 ILE A O 1
ATOM 684 N N . VAL A 1 78 ? -10.790 -2.700 4.427 1.00 98.00 78 VAL A N 1
ATOM 685 C CA . VAL A 1 78 ? -10.119 -1.401 4.226 1.00 98.00 78 VAL A CA 1
ATOM 686 C C . VAL A 1 78 ? -11.085 -0.238 4.445 1.00 98.00 78 VAL A C 1
ATOM 688 O O . VAL A 1 78 ? -10.748 0.709 5.154 1.00 98.00 78 VAL A O 1
ATOM 691 N N . ASN A 1 79 ? -12.295 -0.311 3.884 1.00 97.69 79 ASN A N 1
ATOM 692 C CA . ASN A 1 79 ? -13.309 0.726 4.073 1.00 97.69 79 ASN A CA 1
ATOM 693 C C . ASN A 1 79 ? -13.708 0.861 5.549 1.00 97.69 79 ASN A C 1
ATOM 695 O O . ASN A 1 79 ? -13.739 1.972 6.072 1.00 97.69 79 ASN A O 1
ATOM 699 N N . GLU A 1 80 ? -13.977 -0.259 6.226 1.00 97.88 80 GLU A N 1
ATOM 700 C CA . GLU A 1 80 ? -14.334 -0.260 7.648 1.00 97.88 80 GLU A CA 1
ATOM 701 C C . GLU A 1 80 ? -13.210 0.330 8.513 1.00 97.88 80 GLU A C 1
ATOM 703 O O . GLU A 1 80 ? -13.470 1.179 9.362 1.00 97.88 80 GLU A O 1
ATOM 708 N N . MET A 1 81 ? -11.953 -0.054 8.275 1.00 97.88 81 MET A N 1
ATOM 709 C CA . MET A 1 81 ? -10.811 0.461 9.039 1.00 97.88 81 MET A CA 1
ATOM 710 C C . MET A 1 81 ? -10.510 1.927 8.723 1.00 97.88 81 MET A C 1
ATOM 712 O O . MET A 1 81 ? -10.130 2.676 9.619 1.00 97.88 81 MET A O 1
ATOM 716 N N . THR A 1 82 ? -10.731 2.373 7.484 1.00 96.38 82 THR A N 1
ATOM 717 C CA . THR A 1 82 ? -10.588 3.789 7.113 1.00 96.38 82 THR A CA 1
ATOM 718 C C . THR A 1 82 ? -11.600 4.651 7.868 1.00 96.38 82 THR A C 1
ATOM 720 O O . THR A 1 82 ? -11.225 5.686 8.408 1.00 96.38 82 THR A O 1
ATOM 723 N N . LEU A 1 83 ? -12.859 4.203 7.987 1.00 95.88 83 LEU A N 1
ATOM 724 C CA . LEU A 1 83 ? -13.889 4.908 8.767 1.00 95.88 83 LEU A CA 1
ATOM 725 C C . LEU A 1 83 ? -13.546 5.005 10.261 1.00 95.88 83 LEU A C 1
ATOM 727 O O . LEU A 1 83 ? -13.947 5.963 10.916 1.00 95.88 83 LEU A O 1
ATOM 731 N N . LYS A 1 84 ? -12.794 4.037 10.794 1.00 95.38 84 LYS A N 1
ATOM 732 C CA . LYS A 1 84 ? -12.318 4.039 12.184 1.00 95.38 84 LYS A CA 1
ATOM 733 C C . LYS A 1 84 ? -11.042 4.859 12.407 1.00 95.38 84 LYS A C 1
ATOM 735 O O . LYS A 1 84 ? -10.558 4.893 13.530 1.00 95.38 84 LYS A O 1
ATOM 740 N N . ASN A 1 85 ? -10.456 5.465 11.368 1.00 93.88 85 ASN A N 1
ATOM 741 C CA . ASN A 1 85 ? -9.073 5.970 11.394 1.00 93.88 85 ASN A CA 1
ATOM 742 C C . ASN A 1 85 ? -8.043 4.901 11.823 1.00 93.88 85 ASN A C 1
ATOM 744 O O . ASN A 1 85 ? -6.967 5.225 12.317 1.00 93.88 85 ASN A O 1
ATOM 748 N N . GLY A 1 86 ? -8.378 3.625 11.619 1.00 96.69 86 GLY A N 1
ATOM 749 C CA . GLY A 1 86 ? -7.600 2.463 12.035 1.00 96.69 86 GLY A CA 1
ATOM 750 C C . GLY A 1 86 ? -6.892 1.751 10.885 1.00 96.69 86 GLY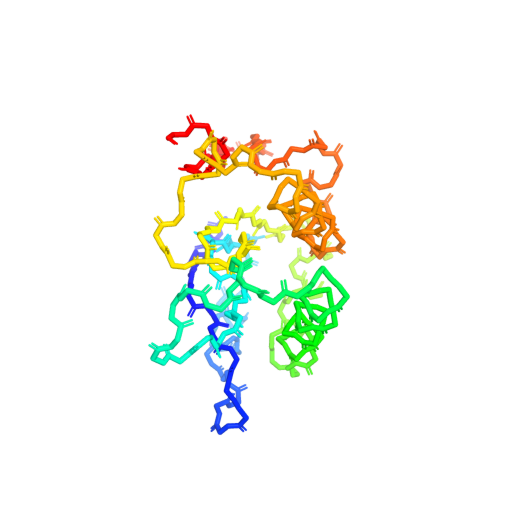 A C 1
ATOM 751 O O . GLY A 1 86 ? -6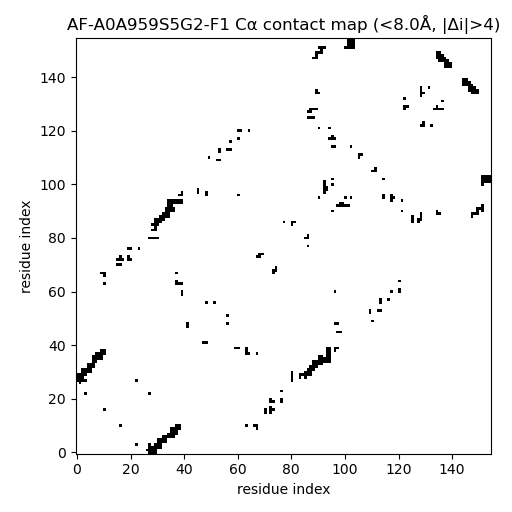.377 0.656 11.080 1.00 96.69 86 GLY A O 1
ATOM 752 N N . PHE A 1 87 ? -6.892 2.308 9.671 1.00 97.88 87 PHE A N 1
ATOM 753 C CA . PHE A 1 87 ? -6.194 1.720 8.527 1.00 97.88 87 PHE A CA 1
ATOM 754 C C . PHE A 1 87 ? -4.799 2.327 8.369 1.00 97.88 87 PHE A C 1
ATOM 756 O O . PHE A 1 87 ? -4.657 3.492 7.995 1.00 97.88 87 PHE A O 1
ATOM 763 N N . HIS A 1 88 ? -3.770 1.525 8.638 1.00 97.62 88 HIS A N 1
ATOM 764 C CA . HIS A 1 88 ? -2.372 1.940 8.588 1.00 97.62 88 HIS A CA 1
ATOM 765 C C . HIS A 1 88 ? -1.599 1.077 7.600 1.00 97.62 88 HIS A C 1
ATOM 767 O O . HIS A 1 88 ? -1.876 -0.115 7.447 1.00 97.62 88 HIS A O 1
ATOM 773 N N . GLY A 1 89 ? -0.586 1.668 6.974 1.00 96.88 89 GLY A N 1
ATOM 774 C CA . GLY A 1 89 ? 0.301 0.923 6.103 1.00 96.88 89 GLY A CA 1
ATOM 775 C C . GLY A 1 89 ? 1.680 1.539 6.000 1.00 96.88 89 GLY A C 1
ATOM 776 O O . GLY A 1 89 ? 1.840 2.760 6.030 1.00 96.88 89 GLY A O 1
ATOM 777 N N . ILE A 1 90 ? 2.657 0.661 5.831 1.00 97.50 90 ILE A N 1
ATOM 778 C CA . ILE A 1 90 ? 3.987 0.975 5.318 1.00 97.50 90 ILE A CA 1
ATOM 779 C C . ILE A 1 90 ? 4.214 0.169 4.047 1.00 97.50 90 ILE A C 1
ATOM 781 O O . ILE A 1 90 ? 3.462 -0.758 3.735 1.00 97.50 90 ILE A O 1
ATOM 785 N N . TRP A 1 91 ? 5.231 0.555 3.292 1.00 96.81 91 TRP A N 1
ATOM 786 C CA . TRP A 1 91 ? 5.632 -0.170 2.100 1.00 96.81 91 TRP A CA 1
ATOM 787 C C . TRP A 1 91 ? 6.756 -1.167 2.410 1.00 96.81 91 TRP A C 1
ATOM 789 O O . TRP A 1 91 ? 7.436 -1.035 3.427 1.00 96.81 91 TRP A O 1
ATOM 799 N N . ASP A 1 92 ? 6.965 -2.130 1.523 1.00 96.44 92 ASP A N 1
ATOM 800 C CA . ASP A 1 92 ? 8.178 -2.951 1.478 1.00 96.44 92 ASP A CA 1
ATOM 801 C C . ASP A 1 92 ? 8.729 -2.986 0.034 1.00 96.44 92 ASP A C 1
ATOM 803 O O . ASP A 1 92 ? 8.405 -2.129 -0.801 1.00 96.44 92 ASP A O 1
ATOM 807 N N . ASP A 1 93 ? 9.639 -3.897 -0.283 1.00 93.56 93 ASP A N 1
ATOM 808 C CA . ASP A 1 93 ? 10.330 -3.929 -1.571 1.00 93.56 93 ASP A CA 1
ATOM 809 C C . ASP A 1 93 ? 9.380 -4.131 -2.767 1.00 93.56 93 ASP A C 1
ATOM 811 O O . ASP A 1 93 ? 9.499 -3.420 -3.779 1.00 93.56 93 ASP A O 1
ATOM 815 N N . HIS A 1 94 ? 8.362 -4.985 -2.651 1.00 94.25 94 HIS A N 1
ATOM 816 C CA . HIS A 1 94 ? 7.413 -5.197 -3.742 1.00 94.25 94 HIS A CA 1
ATOM 817 C C . HIS A 1 94 ? 6.507 -3.992 -4.018 1.00 94.25 94 HIS A C 1
ATOM 819 O O . HIS A 1 94 ? 6.129 -3.769 -5.175 1.00 94.25 94 HIS A O 1
ATOM 825 N N . ASP A 1 95 ? 6.244 -3.155 -3.013 1.00 96.00 95 ASP A N 1
ATOM 826 C CA . ASP A 1 95 ? 5.574 -1.865 -3.195 1.00 96.00 95 ASP A CA 1
ATOM 827 C C . ASP A 1 95 ? 6.461 -0.866 -3.943 1.00 96.00 95 ASP A C 1
ATOM 829 O O . ASP A 1 95 ? 5.969 -0.055 -4.732 1.00 96.00 95 ASP A O 1
ATOM 833 N N . CYS A 1 96 ? 7.780 -0.943 -3.738 1.00 93.81 96 CYS A N 1
ATOM 834 C CA . CYS A 1 96 ? 8.747 -0.194 -4.532 1.00 93.81 96 CYS A CA 1
ATOM 835 C C . CYS A 1 96 ? 8.770 -0.715 -5.974 1.00 93.81 96 CYS A C 1
ATOM 837 O O . CYS A 1 96 ? 8.937 0.073 -6.906 1.00 93.81 96 CYS A O 1
ATOM 839 N N . GLY A 1 97 ? 8.533 -2.013 -6.160 1.00 90.88 97 GLY A N 1
ATOM 840 C CA . GLY A 1 97 ? 8.371 -2.679 -7.445 1.00 90.88 97 GLY A CA 1
ATOM 841 C C . GLY A 1 97 ? 9.510 -3.627 -7.805 1.00 90.88 97 GLY A C 1
ATOM 842 O O . GLY A 1 97 ? 9.647 -3.971 -8.976 1.00 90.88 97 GLY A O 1
ATOM 843 N N . TRP A 1 98 ? 10.325 -4.044 -6.842 1.00 89.62 98 TRP A N 1
ATOM 844 C CA . TRP A 1 98 ? 11.480 -4.923 -7.031 1.00 89.62 98 TRP A CA 1
ATOM 845 C C . TRP A 1 98 ? 11.564 -5.900 -5.865 1.00 89.62 98 TRP A C 1
ATOM 847 O O . TRP A 1 98 ? 11.117 -5.581 -4.777 1.00 89.62 98 TRP A O 1
ATOM 857 N N . ASP A 1 99 ? 12.185 -7.048 -6.087 1.00 87.38 99 ASP A N 1
ATOM 858 C CA . ASP A 1 99 ? 12.548 -7.945 -4.992 1.00 87.38 99 ASP A CA 1
ATOM 859 C C . ASP A 1 99 ? 13.815 -7.431 -4.283 1.00 87.38 99 ASP A C 1
ATOM 861 O O . ASP A 1 99 ? 14.754 -6.970 -4.949 1.00 87.38 99 ASP A O 1
ATOM 865 N N . ASN A 1 100 ? 13.820 -7.475 -2.950 1.00 87.06 100 ASN A N 1
ATOM 866 C CA . ASN A 1 100 ? 14.927 -7.117 -2.063 1.00 87.06 100 ASN A CA 1
ATOM 867 C C . ASN A 1 100 ? 15.618 -5.781 -2.396 1.00 87.06 100 ASN A C 1
ATOM 869 O O . ASN A 1 100 ? 16.849 -5.662 -2.444 1.00 87.06 100 ASN A O 1
ATOM 873 N N . VAL A 1 101 ? 14.826 -4.752 -2.694 1.00 88.75 101 VAL A N 1
ATOM 874 C CA . VAL A 1 101 ? 15.376 -3.490 -3.187 1.00 88.75 101 VAL A CA 1
ATOM 875 C C . VAL A 1 101 ? 15.858 -2.582 -2.073 1.00 88.75 101 VAL A C 1
ATOM 877 O O . VAL A 1 101 ? 15.169 -2.323 -1.093 1.00 88.75 101 VAL A O 1
ATOM 880 N N . LYS A 1 102 ? 17.034 -2.001 -2.294 1.00 91.19 102 LYS A N 1
ATOM 881 C CA . LYS A 1 102 ? 17.514 -0.831 -1.565 1.00 91.19 102 LYS A CA 1
ATOM 882 C C . LYS A 1 102 ? 17.212 0.421 -2.379 1.00 91.19 102 LYS A C 1
ATOM 884 O O . LYS A 1 102 ? 17.925 0.692 -3.349 1.00 91.19 102 LYS A O 1
ATOM 889 N N . VAL A 1 103 ? 16.188 1.198 -2.023 1.00 92.12 103 VAL A N 1
ATOM 890 C CA . VAL A 1 103 ? 15.750 2.347 -2.845 1.00 92.12 103 VAL A CA 1
ATOM 891 C C . VAL A 1 103 ? 16.869 3.373 -3.020 1.00 92.12 103 VAL A C 1
ATOM 893 O O . VAL A 1 103 ? 17.100 3.842 -4.133 1.00 92.12 103 VAL A O 1
ATOM 896 N N . ALA A 1 104 ? 17.641 3.646 -1.965 1.00 90.62 104 ALA A N 1
ATOM 897 C CA . ALA A 1 104 ? 18.782 4.562 -2.007 1.00 90.62 104 ALA A CA 1
ATOM 898 C C . ALA A 1 104 ? 19.884 4.146 -3.011 1.00 90.62 104 ALA A C 1
ATOM 900 O O . ALA A 1 104 ? 20.700 4.971 -3.427 1.00 90.62 104 ALA A O 1
ATOM 901 N N . SER A 1 105 ? 19.917 2.874 -3.430 1.00 90.94 105 SER A N 1
ATOM 902 C CA . SER A 1 105 ? 20.869 2.371 -4.430 1.00 90.94 105 SER A CA 1
ATOM 903 C C . SER A 1 105 ? 20.426 2.623 -5.879 1.00 90.94 105 SER A C 1
ATOM 905 O O . SER A 1 105 ? 21.250 2.573 -6.794 1.00 90.94 105 SER A O 1
ATOM 907 N N . LEU A 1 106 ? 19.147 2.939 -6.115 1.00 90.75 106 LEU A N 1
ATOM 908 C CA . LEU A 1 106 ? 18.568 3.130 -7.445 1.00 90.75 106 LEU A CA 1
ATOM 909 C C . LEU A 1 106 ? 18.822 4.547 -7.987 1.00 90.75 106 LEU A C 1
ATOM 911 O O . LEU A 1 106 ? 17.922 5.381 -8.053 1.00 90.75 106 LEU A O 1
ATOM 915 N N . LYS A 1 107 ? 20.061 4.815 -8.408 1.00 91.19 107 LYS A N 1
ATOM 916 C CA . LYS A 1 107 ? 20.506 6.161 -8.82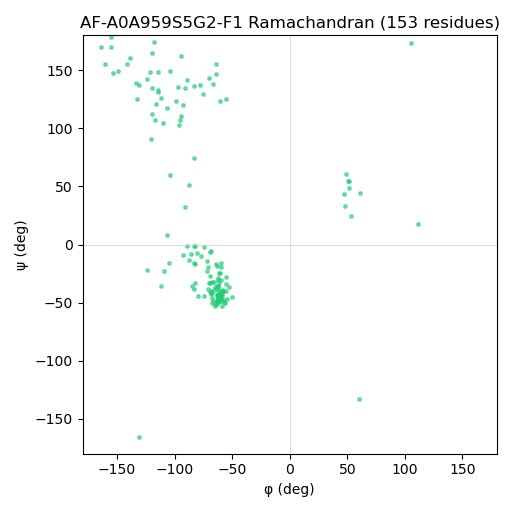6 1.00 91.19 107 LYS A CA 1
ATOM 917 C C . LYS A 1 107 ? 20.157 6.543 -10.269 1.00 91.19 107 LYS A C 1
ATOM 919 O O . LYS A 1 107 ? 20.212 7.715 -10.626 1.00 91.19 107 LYS A O 1
ATOM 924 N N . GLU A 1 108 ? 19.808 5.577 -11.114 1.00 92.88 108 GLU A N 1
ATOM 925 C CA . GLU A 1 108 ? 19.467 5.849 -12.515 1.00 92.88 108 GLU A CA 1
ATOM 926 C C . GLU A 1 108 ? 18.170 6.663 -12.630 1.00 92.88 108 GLU A C 1
ATOM 928 O O . GLU A 1 108 ? 17.163 6.349 -11.989 1.00 92.88 108 GLU A O 1
ATOM 933 N N . THR A 1 109 ? 18.144 7.659 -13.524 1.00 94.00 109 THR A N 1
ATOM 934 C CA . THR A 1 109 ? 16.994 8.563 -13.714 1.00 94.00 109 THR A CA 1
ATOM 935 C C . THR A 1 109 ? 15.677 7.823 -13.955 1.00 94.00 109 THR A C 1
ATOM 937 O O . THR A 1 109 ? 14.624 8.259 -13.486 1.00 94.00 109 THR A O 1
ATOM 940 N N . GLN A 1 110 ? 15.699 6.700 -14.681 1.00 93.31 110 GLN A N 1
ATOM 941 C CA . GLN A 1 110 ? 14.489 5.907 -14.902 1.00 93.31 110 GLN A CA 1
ATOM 942 C C . GLN A 1 110 ? 13.991 5.236 -13.618 1.00 93.31 110 GLN A C 1
ATOM 944 O O . GLN A 1 110 ? 12.783 5.221 -13.381 1.00 93.31 110 GLN A O 1
ATOM 949 N N . ASN A 1 111 ? 14.892 4.725 -12.778 1.00 93.00 111 ASN A N 1
ATOM 950 C CA . ASN A 1 111 ? 14.525 4.063 -11.528 1.00 93.00 111 ASN A CA 1
ATOM 951 C C . ASN A 1 111 ? 14.008 5.074 -10.501 1.00 93.00 111 ASN A C 1
ATOM 953 O O . ASN A 1 111 ? 12.989 4.815 -9.868 1.00 93.00 111 ASN A O 1
ATOM 957 N N . ILE A 1 112 ? 14.596 6.274 -10.439 1.00 94.75 112 ILE A N 1
ATOM 958 C CA . ILE A 1 112 ? 14.069 7.385 -9.630 1.00 94.75 112 ILE A CA 1
ATOM 959 C C . ILE A 1 112 ? 12.620 7.703 -10.034 1.00 94.75 112 ILE A C 1
ATOM 961 O O . ILE A 1 112 ? 11.736 7.770 -9.183 1.00 94.75 112 ILE A O 1
ATOM 965 N N . LYS A 1 113 ? 12.335 7.822 -11.340 1.00 96.56 113 LYS A N 1
ATOM 966 C CA . LYS A 1 113 ? 10.968 8.069 -11.843 1.00 96.56 113 LYS A CA 1
ATOM 967 C C . LYS A 1 113 ? 9.989 6.943 -11.494 1.00 96.56 113 LYS A C 1
ATOM 969 O O . LYS A 1 113 ? 8.815 7.224 -11.252 1.00 96.56 113 LYS A O 1
ATOM 974 N N . LYS A 1 114 ? 10.449 5.687 -11.499 1.00 96.19 114 LYS A N 1
ATOM 975 C CA . LYS A 1 114 ? 9.653 4.514 -11.107 1.00 96.19 114 LYS A CA 1
ATOM 976 C C . LYS A 1 114 ? 9.339 4.557 -9.611 1.00 96.19 114 LYS A C 1
ATOM 978 O O . LYS A 1 114 ? 8.168 4.542 -9.270 1.00 96.19 114 LYS A O 1
ATOM 983 N N . ILE A 1 115 ? 10.338 4.767 -8.752 1.00 95.81 115 ILE A N 1
ATOM 984 C CA . ILE A 1 115 ? 10.165 4.900 -7.295 1.00 95.81 115 ILE A CA 1
ATOM 985 C C . ILE A 1 115 ? 9.238 6.060 -6.922 1.00 95.81 115 ILE A C 1
ATOM 987 O O . ILE A 1 115 ? 8.350 5.895 -6.087 1.00 95.81 115 ILE A O 1
ATOM 991 N N . MET A 1 116 ? 9.391 7.226 -7.557 1.00 96.44 116 MET A N 1
ATOM 992 C CA . MET A 1 116 ? 8.473 8.352 -7.345 1.00 96.44 116 MET A CA 1
ATOM 993 C C . MET A 1 116 ? 7.031 7.975 -7.692 1.00 96.44 116 MET A C 1
ATOM 995 O O . MET A 1 116 ? 6.100 8.365 -6.991 1.00 96.44 116 MET A O 1
ATOM 999 N N . TYR A 1 117 ? 6.840 7.201 -8.764 1.00 97.69 117 TYR A N 1
ATOM 1000 C CA . TYR A 1 117 ? 5.521 6.698 -9.123 1.00 97.69 117 TYR A CA 1
ATOM 1001 C C . TYR A 1 117 ? 5.000 5.674 -8.111 1.00 97.69 117 TYR A C 1
ATOM 1003 O O . TYR A 1 117 ? 3.836 5.771 -7.731 1.00 97.69 117 TYR A O 1
ATOM 1011 N N . SER A 1 118 ? 5.850 4.755 -7.644 1.00 97.12 118 SER A N 1
ATOM 1012 C CA . SER A 1 118 ? 5.517 3.778 -6.605 1.00 97.12 118 SER A CA 1
ATOM 1013 C C . SER A 1 118 ? 5.022 4.453 -5.335 1.00 97.12 118 SER A C 1
ATOM 1015 O O . SER A 1 118 ? 3.917 4.173 -4.879 1.00 97.12 118 SER A O 1
ATOM 1017 N N . ARG A 1 119 ? 5.766 5.446 -4.838 1.00 96.88 119 ARG A N 1
ATOM 1018 C CA . ARG A 1 119 ? 5.366 6.250 -3.677 1.00 96.88 119 ARG A CA 1
ATOM 1019 C C . ARG A 1 119 ? 4.043 6.981 -3.913 1.00 96.88 119 ARG A C 1
ATOM 1021 O O . ARG A 1 119 ? 3.185 7.000 -3.039 1.00 96.88 119 ARG A O 1
ATOM 1028 N N . GLY A 1 120 ? 3.844 7.537 -5.109 1.00 97.19 120 GLY A N 1
ATOM 1029 C CA . GLY A 1 120 ? 2.579 8.173 -5.478 1.00 97.19 120 GLY A CA 1
ATOM 1030 C C . GLY A 1 120 ? 1.393 7.200 -5.499 1.00 97.19 120 GLY A C 1
ATOM 1031 O O . GLY A 1 120 ? 0.299 7.563 -5.073 1.00 97.19 120 GLY A O 1
ATOM 1032 N N . GLN A 1 121 ? 1.589 5.961 -5.965 1.00 97.81 121 GLN A N 1
ATOM 1033 C CA . GLN A 1 121 ? 0.558 4.923 -5.867 1.00 97.81 121 GLN A CA 1
ATOM 1034 C C . GLN A 1 121 ? 0.308 4.521 -4.416 1.00 97.81 121 GLN A C 1
ATOM 1036 O O . GLN A 1 121 ? -0.850 4.408 -4.030 1.00 97.81 121 GLN A O 1
ATOM 1041 N N . PHE A 1 122 ? 1.353 4.375 -3.607 1.00 97.69 122 PHE A N 1
ATOM 1042 C CA . PHE A 1 122 ? 1.221 4.060 -2.190 1.00 97.69 122 PHE A CA 1
ATOM 1043 C C . PHE A 1 122 ? 0.391 5.127 -1.452 1.00 97.69 122 PHE A C 1
ATOM 1045 O O . PHE A 1 122 ? -0.655 4.815 -0.890 1.00 97.69 122 PHE A O 1
ATOM 1052 N N . TYR A 1 123 ? 0.746 6.411 -1.567 1.00 97.31 123 TYR A N 1
ATOM 1053 C CA . TYR A 1 123 ? -0.010 7.508 -0.939 1.00 97.31 123 TYR A CA 1
ATOM 1054 C C . TYR A 1 123 ? -1.464 7.601 -1.409 1.00 97.31 123 TYR A C 1
ATOM 1056 O O . TYR A 1 123 ? -2.339 7.977 -0.635 1.00 97.31 123 TYR A O 1
ATOM 1064 N N . LYS A 1 124 ? -1.766 7.210 -2.651 1.00 96.88 124 LYS A N 1
ATOM 1065 C CA . LYS A 1 124 ? -3.155 7.156 -3.124 1.00 96.88 124 LYS A CA 1
ATOM 1066 C C . LYS A 1 124 ? -4.012 6.160 -2.327 1.00 96.88 124 LYS A C 1
ATOM 1068 O O . LYS A 1 124 ? -5.218 6.362 -2.220 1.00 96.88 124 LYS A O 1
ATOM 1073 N N . HIS A 1 125 ? -3.410 5.092 -1.809 1.00 97.25 125 HIS A N 1
ATOM 1074 C CA . HIS A 1 125 ? -4.122 4.011 -1.131 1.00 97.25 125 HIS A CA 1
ATOM 1075 C C . HIS A 1 125 ? -3.976 4.042 0.398 1.00 97.25 125 HIS A C 1
ATOM 1077 O O . HIS A 1 125 ? -4.789 3.427 1.083 1.00 97.25 125 HIS A O 1
ATOM 1083 N N . PHE A 1 126 ? -3.000 4.786 0.926 1.00 96.69 126 PHE A N 1
ATOM 1084 C CA . PHE A 1 126 ? -2.728 4.922 2.359 1.00 96.69 126 PHE A CA 1
ATOM 1085 C C . PHE A 1 126 ? -2.847 6.391 2.802 1.00 96.69 126 PHE A C 1
ATOM 1087 O O . PHE A 1 126 ? -1.865 7.139 2.749 1.00 96.69 126 PHE A O 1
ATOM 1094 N N . PRO A 1 127 ? -4.046 6.833 3.237 1.00 90.88 127 PRO A N 1
ATOM 1095 C CA . PRO A 1 127 ? -4.326 8.246 3.496 1.00 90.88 127 PRO A CA 1
ATOM 1096 C C . PRO A 1 127 ? -3.519 8.833 4.660 1.00 90.88 127 PRO A C 1
ATOM 1098 O O . PRO A 1 127 ? -3.158 10.004 4.599 1.00 90.88 127 PRO A O 1
ATOM 1101 N N . LEU A 1 128 ? -3.186 8.044 5.689 1.00 91.94 128 LEU A N 1
ATOM 1102 C CA . LEU A 1 128 ? -2.351 8.520 6.800 1.00 91.94 128 LEU A CA 1
ATOM 1103 C C . LEU A 1 128 ? -0.924 8.824 6.335 1.00 91.94 128 LEU A C 1
ATOM 1105 O O . LEU A 1 128 ? -0.426 9.925 6.558 1.00 91.94 128 LEU A O 1
ATOM 1109 N N . SER A 1 129 ? -0.293 7.902 5.606 1.00 93.38 129 SER A N 1
ATOM 1110 C CA . SER A 1 129 ? 1.025 8.134 5.004 1.00 93.38 129 SER A CA 1
ATOM 1111 C C . SER A 1 129 ? 1.010 9.347 4.065 1.00 93.38 129 SER A C 1
ATOM 1113 O O . SER A 1 129 ? 1.920 10.176 4.086 1.00 93.38 129 SER A O 1
ATOM 1115 N N . ALA A 1 130 ? -0.063 9.506 3.281 1.00 92.56 130 ALA A N 1
ATOM 1116 C CA . ALA A 1 130 ? -0.248 10.670 2.418 1.00 92.56 130 ALA A CA 1
ATOM 1117 C C . ALA A 1 130 ? -0.358 11.983 3.209 1.00 92.56 130 ALA A C 1
ATOM 1119 O O . ALA A 1 130 ? 0.287 12.964 2.843 1.00 92.56 130 ALA A O 1
ATOM 1120 N N . ALA A 1 131 ? -1.123 12.000 4.305 1.00 91.81 131 ALA A N 1
ATOM 1121 C CA . ALA A 1 131 ? -1.285 13.171 5.166 1.00 91.81 131 ALA A CA 1
ATOM 1122 C C . ALA A 1 131 ? 0.038 13.598 5.821 1.00 91.81 131 ALA A C 1
ATOM 1124 O O . ALA A 1 131 ? 0.312 14.790 5.943 1.00 91.81 131 ALA A O 1
ATOM 1125 N N . HIS A 1 132 ? 0.890 12.636 6.179 1.00 92.00 132 HIS A N 1
ATOM 1126 C CA . HIS A 1 132 ? 2.235 12.904 6.690 1.00 92.00 132 HIS A CA 1
ATOM 1127 C C . HIS A 1 132 ? 3.261 13.214 5.591 1.00 92.00 132 HIS A C 1
ATOM 1129 O O . HIS A 1 132 ? 4.400 13.557 5.908 1.00 92.00 132 HIS A O 1
ATOM 1135 N N . ASN A 1 133 ? 2.892 13.074 4.311 1.00 93.50 133 ASN A N 1
ATOM 1136 C CA . ASN A 1 133 ? 3.816 13.080 3.175 1.00 93.50 133 ASN A CA 1
ATOM 1137 C C . ASN A 1 133 ? 5.035 12.160 3.407 1.00 93.50 133 ASN A C 1
ATOM 1139 O O . ASN A 1 133 ? 6.150 12.438 2.960 1.00 93.50 133 ASN A O 1
ATOM 1143 N N . SER A 1 134 ? 4.826 11.060 4.129 1.00 94.81 134 SER A N 1
ATOM 1144 C CA . SER A 1 134 ? 5.883 10.166 4.585 1.00 94.81 134 SER A CA 1
ATOM 1145 C C . SER A 1 134 ? 5.378 8.735 4.676 1.00 94.81 134 SER A C 1
ATOM 1147 O O . SER A 1 134 ? 4.210 8.476 4.953 1.00 94.81 134 SER A O 1
ATOM 1149 N N . ILE A 1 135 ? 6.284 7.791 4.448 1.00 95.25 135 ILE A N 1
ATOM 1150 C CA . ILE A 1 135 ? 6.008 6.359 4.572 1.00 95.25 135 ILE A CA 1
ATOM 1151 C C . ILE A 1 135 ? 6.142 5.923 6.028 1.00 95.25 135 ILE A C 1
ATOM 1153 O O . ILE A 1 135 ? 5.324 5.152 6.513 1.00 95.25 135 ILE A O 1
ATOM 1157 N N . PHE A 1 136 ? 7.129 6.469 6.739 1.00 95.38 136 PHE A N 1
ATOM 1158 C CA . PHE A 1 136 ? 7.258 6.312 8.181 1.00 95.38 136 PHE A CA 1
ATOM 1159 C C . PHE A 1 136 ? 6.497 7.431 8.896 1.00 95.38 136 PHE A C 1
ATOM 1161 O O . PHE A 1 136 ? 6.497 8.582 8.451 1.00 95.38 136 PHE A O 1
ATOM 1168 N N . TYR A 1 137 ? 5.851 7.110 10.008 1.00 96.50 137 TYR A N 1
ATOM 1169 C CA . TYR A 1 137 ? 5.113 8.073 10.824 1.00 96.50 137 TYR A CA 1
ATOM 1170 C C . TYR A 1 137 ? 4.833 7.485 12.208 1.00 96.50 137 TYR A C 1
ATOM 1172 O O . TYR A 1 137 ? 5.049 6.298 12.450 1.00 96.50 137 TYR A O 1
ATOM 1180 N N . ALA A 1 138 ? 4.347 8.317 13.124 1.00 96.75 138 ALA A N 1
ATOM 1181 C CA . ALA A 1 138 ? 3.827 7.864 14.406 1.00 96.75 138 ALA A CA 1
ATOM 1182 C C . ALA A 1 138 ? 2.325 8.144 14.493 1.00 96.75 138 ALA A C 1
ATOM 1184 O O . ALA A 1 138 ? 1.838 9.116 13.918 1.00 96.75 138 ALA A O 1
ATOM 1185 N N . HIS A 1 139 ? 1.602 7.295 15.214 1.00 95.00 139 HIS A N 1
ATOM 1186 C CA . HIS A 1 139 ? 0.182 7.468 15.496 1.00 95.00 139 HIS A CA 1
ATOM 1187 C C . HIS A 1 139 ? -0.072 7.229 16.981 1.00 95.00 139 HIS A C 1
ATOM 1189 O O . HIS A 1 139 ? 0.297 6.180 17.509 1.00 95.00 139 HIS A O 1
ATOM 1195 N N . ASP A 1 140 ? -0.687 8.205 17.640 1.00 95.88 140 ASP A N 1
ATOM 1196 C CA . ASP A 1 140 ? -1.007 8.149 19.061 1.00 95.88 140 ASP A CA 1
ATOM 1197 C C . ASP A 1 140 ? -2.449 7.695 19.279 1.00 95.88 140 ASP A C 1
ATOM 1199 O O . ASP A 1 140 ? -3.377 8.179 18.635 1.00 95.88 140 ASP A O 1
ATOM 1203 N N . THR A 1 141 ? -2.619 6.786 20.230 1.00 95.19 141 THR A N 1
ATOM 1204 C CA . THR A 1 141 ? -3.905 6.388 20.806 1.00 95.19 141 THR A CA 1
ATOM 1205 C C . THR A 1 141 ? -3.899 6.730 22.294 1.00 95.19 141 THR A C 1
ATOM 1207 O O . THR A 1 141 ? -2.862 7.090 22.851 1.00 95.19 141 THR A O 1
ATOM 1210 N N . GLU A 1 142 ? -5.027 6.555 22.977 1.00 94.88 142 GLU A N 1
ATOM 1211 C CA . GLU A 1 142 ? -5.088 6.731 24.436 1.00 94.88 142 GLU A CA 1
ATOM 1212 C C . GLU A 1 142 ? -4.173 5.760 25.205 1.00 94.88 142 GLU A C 1
ATOM 1214 O O . GLU A 1 142 ? -3.771 6.052 26.328 1.00 94.88 142 GLU A O 1
ATOM 1219 N N . LEU A 1 143 ? -3.843 4.602 24.617 1.00 96.50 143 LEU A N 1
ATOM 1220 C CA . LEU A 1 143 ? -3.137 3.513 25.302 1.00 96.50 143 LEU A CA 1
ATOM 1221 C C . LEU A 1 143 ? -1.691 3.317 24.834 1.00 96.50 143 LEU A C 1
ATOM 1223 O O . LEU A 1 143 ? -0.897 2.710 25.549 1.00 96.50 143 LEU A O 1
ATOM 1227 N N . ALA A 1 144 ? -1.351 3.761 23.623 1.00 96.62 144 ALA A N 1
ATOM 1228 C CA . ALA A 1 144 ? -0.050 3.509 23.012 1.00 96.62 144 ALA A CA 1
ATOM 1229 C C . ALA A 1 144 ? 0.270 4.482 21.871 1.00 96.62 144 ALA A C 1
ATOM 1231 O O . ALA A 1 144 ? -0.626 4.968 21.179 1.00 96.62 144 ALA A O 1
ATOM 1232 N N . ARG A 1 145 ? 1.572 4.658 21.615 1.00 97.56 145 ARG A N 1
ATOM 1233 C CA . ARG A 1 145 ? 2.113 5.236 20.381 1.00 97.56 145 ARG A CA 1
ATOM 1234 C C . ARG A 1 145 ? 2.572 4.120 19.449 1.00 97.56 145 ARG A C 1
ATOM 1236 O O . ARG A 1 145 ? 3.443 3.332 19.814 1.00 97.56 145 ARG A O 1
ATOM 1243 N N . PHE A 1 146 ? 2.050 4.094 18.230 1.00 97.50 146 PHE A N 1
ATOM 1244 C CA . PHE A 1 146 ? 2.558 3.246 17.154 1.00 97.50 146 PHE A CA 1
ATOM 1245 C C . PHE A 1 146 ? 3.607 4.010 16.358 1.00 97.50 146 PHE A C 1
ATOM 1247 O O . PHE A 1 146 ? 3.390 5.171 16.015 1.00 97.50 146 PHE A O 1
ATOM 1254 N N . ILE A 1 147 ? 4.734 3.366 16.058 1.00 97.38 147 ILE A N 1
ATOM 1255 C CA . ILE A 1 147 ? 5.795 3.931 15.221 1.00 97.38 147 ILE A CA 1
ATOM 1256 C C . ILE A 1 147 ? 5.955 3.025 14.005 1.00 97.38 147 ILE A C 1
ATOM 1258 O O . ILE A 1 147 ? 6.384 1.879 14.120 1.00 97.38 147 ILE A O 1
ATOM 1262 N N . PHE A 1 148 ? 5.593 3.554 12.843 1.00 97.19 148 PHE A N 1
ATOM 1263 C CA . PHE A 1 148 ? 5.699 2.898 11.550 1.00 97.19 148 PHE A CA 1
ATOM 1264 C C . PHE A 1 148 ? 7.033 3.284 10.921 1.00 97.19 148 PHE A C 1
ATOM 1266 O O . PHE A 1 148 ? 7.294 4.470 10.726 1.00 97.19 148 PHE A O 1
ATOM 1273 N N . LEU A 1 149 ? 7.888 2.300 10.641 1.00 96.19 149 LEU A N 1
ATOM 1274 C CA . LEU A 1 149 ? 9.243 2.514 10.130 1.00 96.19 149 LEU A CA 1
ATOM 1275 C C . LEU A 1 149 ? 9.325 2.213 8.630 1.00 96.19 149 LEU A C 1
ATOM 1277 O O . LEU A 1 149 ? 8.621 1.345 8.127 1.00 96.19 149 LEU A O 1
ATOM 1281 N N . ASP A 1 150 ? 10.220 2.915 7.933 1.00 95.12 150 ASP A N 1
ATOM 1282 C CA . ASP A 1 150 ? 10.520 2.705 6.514 1.00 95.12 150 ASP A CA 1
ATOM 1283 C C . ASP A 1 150 ? 11.921 2.102 6.374 1.00 95.12 150 ASP A C 1
ATOM 1285 O O . ASP A 1 150 ? 12.935 2.789 6.530 1.00 95.12 150 ASP A O 1
ATOM 1289 N N . ASN A 1 151 ? 11.969 0.804 6.086 1.00 93.00 151 ASN A N 1
ATOM 1290 C CA . ASN A 1 151 ? 13.200 0.040 5.905 1.00 93.00 151 ASN A CA 1
ATOM 1291 C C . ASN A 1 151 ? 13.710 0.044 4.453 1.00 93.00 151 ASN A C 1
ATOM 1293 O O . ASN A 1 151 ? 14.751 -0.555 4.196 1.00 93.00 151 ASN A O 1
ATOM 1297 N N . ARG A 1 152 ? 13.023 0.690 3.497 1.00 94.31 152 ARG A N 1
ATOM 1298 C CA . ARG A 1 152 ? 13.404 0.642 2.072 1.00 94.31 152 ARG A CA 1
ATOM 1299 C C . ARG A 1 152 ? 13.902 1.960 1.518 1.00 94.31 152 ARG A C 1
ATOM 1301 O O . ARG A 1 152 ? 14.824 1.936 0.702 1.00 94.31 152 ARG A O 1
ATOM 1308 N N . SER A 1 153 ? 13.350 3.100 1.943 1.00 91.50 153 SER A N 1
ATOM 1309 C CA . SER A 1 153 ? 13.762 4.410 1.411 1.00 91.50 153 SER A CA 1
ATOM 1310 C C . SER A 1 153 ? 15.211 4.765 1.747 1.00 91.50 153 SER A C 1
ATOM 1312 O O . SER A 1 153 ? 15.876 5.396 0.924 1.00 91.50 153 SER A O 1
ATOM 1314 N N . TYR A 1 154 ? 15.687 4.391 2.941 1.00 86.19 154 TYR A N 1
ATOM 1315 C CA . TYR A 1 154 ? 16.929 4.924 3.520 1.00 86.19 154 TYR A CA 1
ATOM 1316 C C . TYR A 1 154 ? 17.975 3.867 3.906 1.00 86.19 154 TYR A C 1
ATOM 1318 O O . TYR A 1 154 ? 19.150 4.222 4.018 1.00 86.19 154 TYR A O 1
ATOM 1326 N N . ALA A 1 155 ? 17.570 2.610 4.126 1.00 71.50 155 ALA A N 1
ATOM 1327 C CA . ALA A 1 155 ? 18.468 1.527 4.543 1.00 71.50 155 ALA A CA 1
ATOM 1328 C C . ALA A 1 155 ? 19.309 0.978 3.391 1.00 71.50 155 ALA A C 1
ATOM 1330 O O . ALA A 1 155 ? 18.929 1.152 2.215 1.00 71.50 155 ALA A O 1
#

Radius of gyration: 15.68 Å; Cα contacts (8 Å, |Δi|>4): 231; chains: 1; bounding box: 36×31×45 Å

Secondary structure (DSSP, 8-state):
--EEEE-----BTTB--THHHHHHTT--SEEEEES--S----TT-TTHHHHS-HHHHHHHHHHHHHHHHH-HHHHHHHHHHHHTT-EEEE--HHHHTSTT--GGG--SHHHHHHHHHHHHHHHHH-HHHHHTTSSSEEEE-SS-EEEE--SSS--